Protein AF-A0A4D8R6H4-F1 (afdb_monomer)

Secondary structure (DSSP, 8-state):
--------HHHHHHHHHHHHHHHHHHHHHHHHHHTT-TTTHHHHHHHHHHHHHHHHHHHHTS-GGG-

Structure (mmCIF, N/CA/C/O backbone):
data_AF-A0A4D8R6H4-F1
#
_entry.id   AF-A0A4D8R6H4-F1
#
loop_
_atom_site.group_PDB
_atom_site.id
_atom_site.type_symbol
_atom_site.label_atom_id
_atom_site.label_alt_id
_atom_site.label_comp_id
_atom_site.label_asym_id
_atom_site.label_entity_i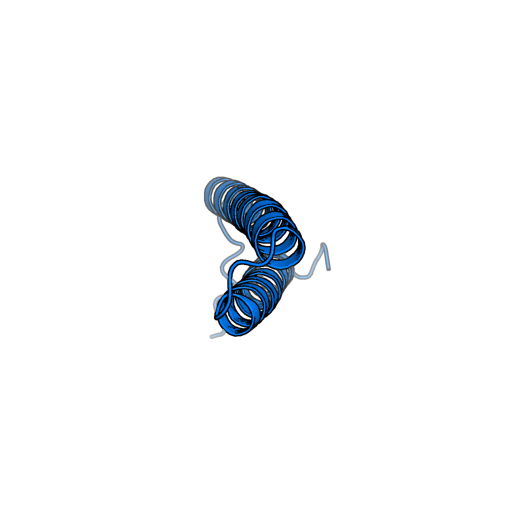d
_atom_site.label_seq_id
_atom_site.pdbx_PDB_ins_code
_atom_site.Cartn_x
_atom_site.Cartn_y
_atom_site.Cartn_z
_atom_site.occupancy
_atom_site.B_iso_or_equiv
_atom_site.auth_seq_id
_atom_site.auth_comp_id
_atom_site.auth_asym_id
_atom_site.auth_atom_id
_atom_site.pdbx_PDB_model_num
ATOM 1 N N . MET A 1 1 ? 6.020 -1.620 34.458 1.00 36.09 1 MET A N 1
ATOM 2 C CA . MET A 1 1 ? 4.546 -1.642 34.351 1.00 36.09 1 MET A CA 1
ATOM 3 C C . MET A 1 1 ? 4.222 -1.509 32.868 1.00 36.09 1 MET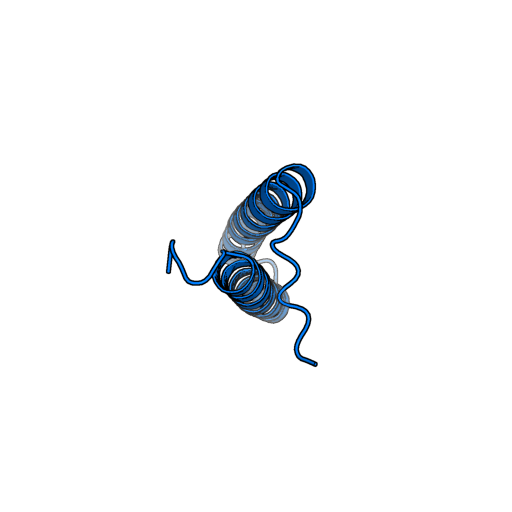 A C 1
ATOM 5 O O . MET A 1 1 ? 4.427 -0.435 32.318 1.00 36.09 1 MET A O 1
ATOM 9 N N . LEU A 1 2 ? 3.899 -2.616 32.186 1.00 43.12 2 LEU A N 1
ATOM 10 C CA . LEU A 1 2 ? 3.568 -2.596 30.757 1.00 43.12 2 LEU A CA 1
ATOM 11 C C . LEU A 1 2 ? 2.196 -1.926 30.627 1.00 43.12 2 LEU A C 1
ATOM 13 O O . LEU A 1 2 ? 1.180 -2.524 30.971 1.00 43.12 2 LEU A O 1
ATOM 17 N N . VAL A 1 3 ? 2.163 -0.659 30.222 1.00 40.22 3 VAL A N 1
ATOM 18 C CA . VAL A 1 3 ? 0.900 0.020 29.933 1.00 40.22 3 VAL A CA 1
ATOM 19 C C . VAL A 1 3 ? 0.427 -0.510 28.584 1.00 40.22 3 VAL A C 1
ATOM 21 O O . VAL A 1 3 ? 0.850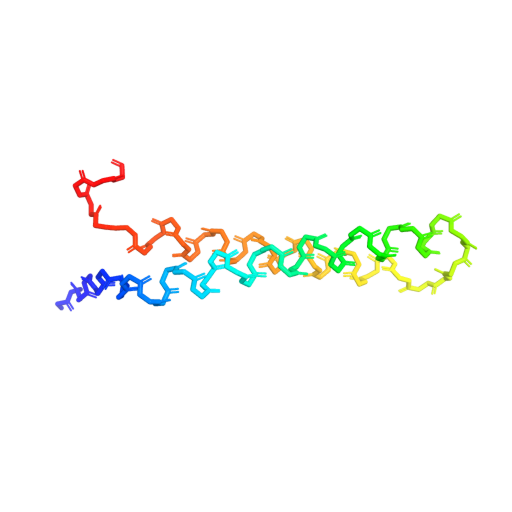 -0.026 27.538 1.00 40.22 3 VAL A O 1
ATOM 24 N N . THR A 1 4 ? -0.432 -1.526 28.596 1.00 51.12 4 THR A N 1
ATOM 25 C CA . THR A 1 4 ? -1.235 -1.905 27.431 1.00 51.12 4 THR A CA 1
ATOM 26 C C . THR A 1 4 ? -2.226 -0.775 27.171 1.00 51.12 4 THR A C 1
ATOM 28 O O . THR A 1 4 ? -3.362 -0.813 27.641 1.00 51.12 4 THR A O 1
ATOM 31 N N . ARG A 1 5 ? -1.782 0.283 26.481 1.00 55.28 5 ARG A N 1
ATOM 32 C CA . ARG A 1 5 ? -2.696 1.275 25.915 1.00 55.28 5 ARG A CA 1
ATOM 33 C C . ARG A 1 5 ? -3.426 0.584 24.772 1.00 55.28 5 ARG A C 1
ATOM 35 O O . ARG A 1 5 ? -2.922 0.540 23.654 1.00 55.28 5 ARG A O 1
ATOM 42 N N . THR A 1 6 ? -4.601 0.034 25.070 1.00 57.91 6 THR A N 1
ATOM 43 C CA . THR A 1 6 ? -5.662 -0.124 24.073 1.00 57.91 6 THR A CA 1
ATOM 44 C C . THR A 1 6 ? -5.698 1.155 23.260 1.00 57.91 6 THR A C 1
ATOM 46 O O . THR A 1 6 ? -5.859 2.240 23.823 1.00 57.91 6 THR A O 1
ATOM 49 N N . THR A 1 7 ? -5.419 1.046 21.968 1.00 62.94 7 THR A N 1
ATOM 50 C CA . THR A 1 7 ? -5.386 2.225 21.109 1.00 62.94 7 THR A CA 1
ATOM 51 C C . THR A 1 7 ? -6.807 2.757 21.034 1.00 62.94 7 THR A C 1
ATOM 53 O O . THR A 1 7 ? -7.739 1.971 20.849 1.00 62.94 7 THR A O 1
ATOM 56 N N . ASP A 1 8 ? -6.960 4.062 21.245 1.00 75.81 8 ASP A N 1
ATOM 57 C CA . ASP A 1 8 ? -8.238 4.760 21.136 1.00 75.81 8 ASP A CA 1
ATOM 58 C C . ASP A 1 8 ? -8.970 4.323 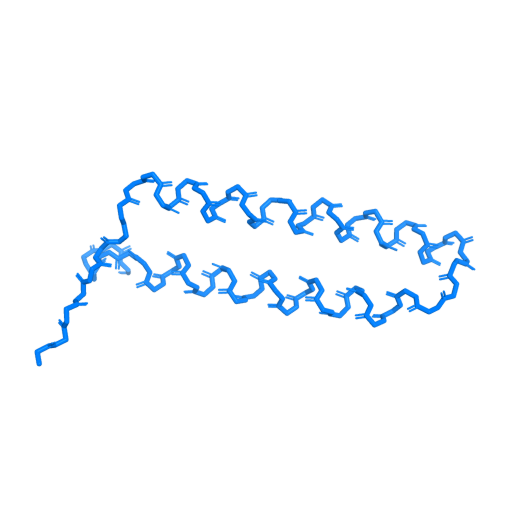19.846 1.00 75.81 8 ASP A C 1
ATOM 60 O O . ASP A 1 8 ? -8.298 4.141 18.820 1.00 75.81 8 ASP A O 1
ATOM 64 N N . PRO A 1 9 ? -10.298 4.090 19.866 1.00 78.56 9 PRO A N 1
ATOM 65 C CA . PRO A 1 9 ? -11.065 3.754 18.667 1.00 78.56 9 PRO A CA 1
ATOM 66 C C . PRO A 1 9 ? -10.752 4.655 17.465 1.00 78.56 9 PRO A C 1
ATOM 68 O O . PRO A 1 9 ? -10.597 4.141 16.358 1.00 78.56 9 PRO A O 1
ATOM 71 N N . GLU A 1 10 ? -10.547 5.956 17.687 1.00 85.06 10 GLU A N 1
ATOM 72 C CA . GLU A 1 10 ? -10.163 6.905 16.638 1.00 85.06 10 GLU A CA 1
ATOM 73 C C . GLU A 1 10 ? -8.808 6.534 16.016 1.00 85.06 10 GLU A C 1
ATOM 75 O O . GLU A 1 10 ? -8.661 6.453 14.795 1.00 85.06 10 GLU A O 1
ATOM 80 N N . CYS A 1 11 ? -7.813 6.211 16.843 1.00 86.06 11 CYS A N 1
ATOM 81 C CA . CYS A 1 11 ? -6.508 5.763 16.365 1.00 86.06 11 CYS A CA 1
ATOM 82 C C . CYS A 1 11 ? -6.592 4.428 15.609 1.00 86.06 11 CYS A C 1
ATOM 84 O O . CYS A 1 11 ? -5.839 4.211 14.659 1.00 86.06 11 CYS A O 1
ATOM 86 N N . ARG A 1 12 ? -7.502 3.521 15.992 1.00 86.00 12 ARG A N 1
ATOM 87 C CA . ARG A 1 12 ? -7.722 2.265 15.250 1.00 86.00 12 ARG A CA 1
ATOM 88 C C . ARG A 1 12 ? -8.314 2.528 13.871 1.00 86.00 12 ARG A C 1
ATOM 90 O O . ARG A 1 12 ? -7.873 1.918 12.897 1.00 86.00 12 ARG A O 1
ATOM 97 N N . GLU A 1 13 ? -9.277 3.436 13.770 1.00 90.00 13 GLU A N 1
ATOM 98 C CA . GLU A 1 13 ? -9.838 3.848 12.483 1.00 90.00 13 GLU A C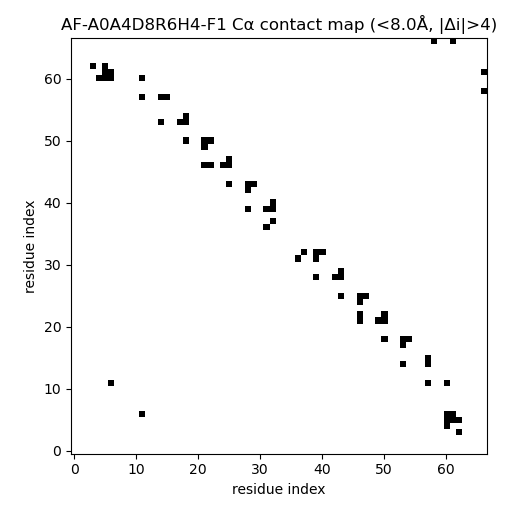A 1
ATOM 99 C C . GLU A 1 13 ? -8.783 4.514 11.596 1.00 90.00 13 GLU A C 1
ATOM 101 O O . GLU A 1 13 ? -8.696 4.199 10.406 1.00 90.00 13 GLU A O 1
ATOM 106 N N . GLN A 1 14 ? -7.926 5.358 12.178 1.00 92.19 14 GLN A N 1
ATOM 107 C CA . GLN A 1 14 ? -6.793 5.971 11.482 1.00 92.19 14 GLN A CA 1
ATOM 108 C C . GLN A 1 14 ? -5.788 4.924 10.978 1.00 92.19 14 GLN A C 1
ATOM 110 O O . GLN A 1 14 ? -5.366 5.001 9.825 1.00 92.19 14 GLN A O 1
ATOM 115 N N . LEU A 1 15 ? -5.453 3.906 11.779 1.00 91.69 15 LEU A N 1
ATOM 116 C CA . LEU A 1 15 ? -4.590 2.792 11.358 1.00 91.69 15 LEU A CA 1
ATOM 117 C C . LEU A 1 15 ? -5.218 1.977 10.217 1.00 91.69 15 LEU A C 1
ATOM 119 O O . LEU A 1 15 ? -4.548 1.672 9.231 1.00 91.69 15 LEU A O 1
ATOM 123 N N . ALA A 1 16 ? -6.515 1.672 10.301 1.00 91.62 16 ALA A N 1
ATOM 124 C CA . ALA A 1 16 ? -7.226 0.979 9.229 1.00 91.62 16 ALA A CA 1
ATOM 125 C C . ALA A 1 16 ? -7.280 1.820 7.939 1.00 91.62 16 ALA A C 1
ATOM 127 O O . ALA A 1 16 ? -7.125 1.290 6.837 1.00 91.62 16 ALA A O 1
ATOM 128 N N . ALA A 1 17 ? -7.479 3.135 8.061 1.00 95.75 17 ALA A N 1
ATOM 129 C CA . ALA A 1 17 ? -7.440 4.058 6.932 1.00 95.75 17 ALA A CA 1
ATOM 130 C C . ALA A 1 17 ? -6.039 4.146 6.314 1.00 95.75 17 ALA A C 1
ATOM 132 O O . ALA A 1 17 ? -5.917 4.156 5.089 1.00 95.75 17 ALA A O 1
ATOM 133 N N . LEU A 1 18 ? -4.992 4.156 7.139 1.00 96.00 18 LEU A N 1
ATOM 134 C CA . LEU A 1 18 ? -3.606 4.134 6.685 1.00 96.00 18 LEU A CA 1
ATOM 135 C C . LEU A 1 18 ? -3.297 2.849 5.906 1.00 96.00 18 LEU A C 1
ATOM 137 O O . LEU A 1 18 ? -2.777 2.930 4.796 1.00 96.00 18 LEU A O 1
ATOM 141 N N . HIS A 1 19 ? -3.695 1.682 6.422 1.00 95.81 19 HIS A N 1
ATOM 142 C CA . HIS A 1 19 ? -3.510 0.403 5.731 1.00 95.81 19 HIS A CA 1
ATOM 143 C C . HIS A 1 19 ? -4.192 0.384 4.350 1.00 95.81 19 HIS A C 1
ATOM 145 O O . HIS A 1 19 ? -3.594 -0.047 3.366 1.00 95.81 19 HIS A O 1
ATOM 151 N N . ARG A 1 20 ? -5.416 0.929 4.241 1.00 96.81 20 ARG A N 1
ATOM 152 C CA . ARG A 1 20 ? -6.113 1.074 2.948 1.00 96.81 20 ARG A CA 1
ATOM 153 C C . ARG A 1 20 ? -5.352 1.969 1.969 1.00 96.81 20 ARG A C 1
ATOM 155 O O . ARG A 1 20 ? -5.192 1.592 0.814 1.00 96.81 20 ARG A O 1
ATOM 162 N N . LYS A 1 21 ? -4.833 3.111 2.430 1.00 98.31 21 LYS A N 1
ATOM 163 C CA . LYS A 1 21 ? -4.043 4.027 1.589 1.00 98.31 21 LYS A CA 1
ATOM 164 C C . LYS A 1 21 ? -2.759 3.382 1.069 1.00 98.31 21 LYS A C 1
ATOM 166 O O . LYS A 1 21 ? -2.397 3.602 -0.081 1.00 98.31 21 LYS A O 1
ATOM 171 N N . ILE A 1 22 ? -2.091 2.573 1.893 1.00 98.00 22 ILE A N 1
ATOM 172 C CA . ILE A 1 22 ? -0.906 1.815 1.468 1.00 98.00 22 ILE A CA 1
ATOM 173 C C . ILE A 1 22 ? -1.285 0.799 0.383 1.00 98.00 22 ILE A C 1
ATOM 175 O O . ILE A 1 22 ? -0.602 0.710 -0.635 1.00 98.00 22 ILE A O 1
ATOM 179 N N . ALA A 1 23 ? -2.399 0.080 0.555 1.00 96.12 23 ALA A N 1
ATOM 180 C CA . ALA A 1 23 ? -2.884 -0.867 -0.447 1.00 96.12 23 ALA A CA 1
ATOM 181 C C . ALA A 1 23 ? -3.236 -0.181 -1.782 1.00 96.12 23 ALA A C 1
ATOM 183 O O . ALA A 1 23 ? -2.833 -0.662 -2.839 1.00 96.12 23 ALA A O 1
ATOM 184 N N . GLU A 1 24 ? -3.930 0.961 -1.745 1.00 98.19 24 GLU A N 1
ATOM 185 C CA . GLU A 1 24 ? -4.236 1.770 -2.936 1.00 98.19 24 GLU A CA 1
ATOM 186 C C . GLU A 1 24 ? -2.960 2.234 -3.651 1.00 98.19 24 GLU A C 1
ATOM 188 O O . GLU A 1 24 ? -2.832 2.062 -4.864 1.00 98.19 24 GLU A O 1
ATOM 193 N N . ALA A 1 25 ? -1.985 2.762 -2.901 1.00 98.12 25 ALA A N 1
ATOM 194 C CA . ALA A 1 25 ? -0.695 3.162 -3.454 1.00 98.12 25 ALA A CA 1
ATOM 195 C C . ALA A 1 25 ? 0.019 1.980 -4.125 1.00 98.12 25 ALA A C 1
ATOM 197 O O . ALA A 1 25 ? 0.544 2.125 -5.226 1.00 98.12 25 ALA A O 1
ATOM 198 N N . ARG A 1 26 ? -0.028 0.792 -3.511 1.00 97.25 26 ARG A N 1
ATOM 199 C CA . ARG A 1 26 ? 0.601 -0.418 -4.048 1.00 97.25 26 ARG A CA 1
ATOM 200 C C . ARG A 1 26 ? -0.014 -0.872 -5.371 1.00 97.25 26 ARG A C 1
ATOM 202 O O . ARG A 1 26 ? 0.718 -1.278 -6.275 1.00 97.25 26 ARG A O 1
ATOM 209 N N . VAL A 1 27 ? -1.338 -0.777 -5.513 1.00 97.81 27 VAL A N 1
ATOM 210 C CA . VAL A 1 27 ? -2.028 -1.066 -6.784 1.00 97.81 27 VAL A CA 1
ATOM 211 C C . VAL A 1 27 ? -1.526 -0.129 -7.881 1.00 97.81 27 VAL A C 1
ATOM 213 O O . VAL A 1 27 ? -1.101 -0.601 -8.934 1.00 97.81 27 VAL A O 1
ATOM 216 N N . ILE A 1 28 ? -1.471 1.178 -7.604 1.00 98.06 28 ILE A N 1
ATOM 217 C CA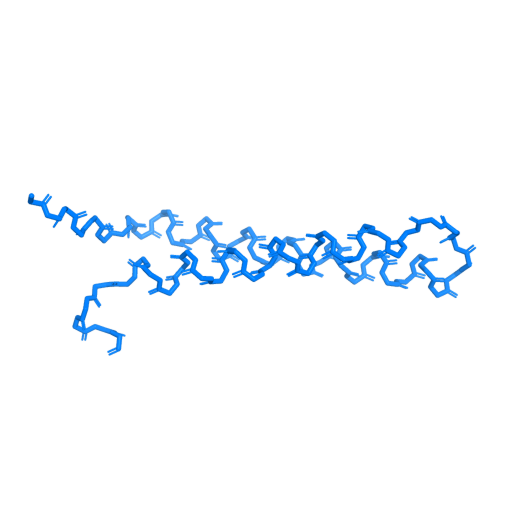 . ILE A 1 28 ? -0.960 2.180 -8.553 1.00 98.06 28 ILE A CA 1
ATOM 218 C C . ILE A 1 28 ? 0.495 1.876 -8.934 1.00 98.06 28 ILE A C 1
ATOM 220 O O . ILE A 1 28 ? 0.834 1.856 -10.116 1.00 98.06 28 ILE A O 1
ATOM 224 N N . THR A 1 29 ? 1.361 1.604 -7.953 1.00 98.12 29 THR A N 1
ATOM 225 C CA . THR A 1 29 ? 2.769 1.256 -8.195 1.00 98.12 29 THR A CA 1
ATOM 226 C C . THR A 1 29 ? 2.896 0.008 -9.066 1.00 98.12 29 THR A C 1
ATOM 228 O O . THR A 1 29 ? 3.681 0.002 -10.012 1.00 98.12 29 THR A O 1
ATOM 231 N N . THR A 1 30 ? 2.091 -1.023 -8.804 1.00 96.81 30 THR A N 1
ATOM 232 C CA . THR A 1 30 ? 2.076 -2.257 -9.601 1.00 96.81 30 THR A CA 1
ATOM 233 C C . THR A 1 30 ? 1.666 -1.989 -11.048 1.00 96.81 30 THR A C 1
ATOM 235 O O . THR A 1 30 ? 2.286 -2.517 -11.972 1.00 96.81 30 THR A O 1
ATOM 238 N N . ASP A 1 31 ? 0.653 -1.155 -11.271 1.00 98.00 31 ASP A N 1
ATOM 239 C CA . ASP A 1 31 ? 0.197 -0.819 -12.621 1.00 98.00 31 ASP A CA 1
ATOM 240 C C . ASP A 1 31 ? 1.231 0.018 -13.390 1.00 98.00 31 ASP A C 1
ATOM 242 O O . ASP A 1 31 ? 1.431 -0.196 -14.588 1.00 98.00 31 ASP A O 1
ATOM 246 N N . LEU A 1 32 ? 1.968 0.901 -12.709 1.00 98.12 32 LEU A N 1
ATOM 247 C CA . LEU A 1 32 ? 3.095 1.626 -13.305 1.00 98.12 32 LEU A CA 1
ATOM 248 C C . LEU A 1 32 ? 4.264 0.692 -13.657 1.00 98.12 32 LEU A C 1
ATOM 250 O O . LEU A 1 32 ? 4.821 0.811 -14.747 1.00 98.12 32 LEU A O 1
ATOM 254 N N . ILE A 1 33 ? 4.590 -0.276 -12.791 1.00 97.56 33 ILE A N 1
ATOM 255 C CA . ILE A 1 33 ? 5.588 -1.320 -13.087 1.00 97.56 33 ILE A CA 1
ATOM 256 C C . ILE A 1 33 ? 5.173 -2.105 -14.336 1.00 97.56 33 ILE A C 1
ATOM 258 O O . ILE A 1 33 ? 5.972 -2.285 -15.252 1.00 97.56 33 ILE A O 1
ATOM 262 N N . ARG A 1 34 ? 3.905 -2.529 -14.417 1.00 97.12 34 ARG A N 1
ATOM 263 C CA . ARG A 1 34 ? 3.358 -3.228 -15.595 1.00 97.12 34 ARG A CA 1
ATOM 264 C C . ARG A 1 34 ? 3.385 -2.372 -16.858 1.00 97.12 34 ARG A C 1
ATOM 266 O O . ARG A 1 34 ? 3.526 -2.913 -17.949 1.00 97.12 34 ARG A O 1
ATOM 273 N N . SER A 1 35 ? 3.271 -1.056 -16.705 1.00 97.88 35 SER A N 1
ATOM 274 C CA . SER A 1 35 ? 3.368 -0.085 -17.799 1.00 97.88 35 SER A CA 1
ATOM 275 C C . SER A 1 35 ? 4.814 0.211 -18.225 1.00 97.88 35 SER A C 1
ATOM 277 O O . SER A 1 35 ? 5.018 1.005 -19.140 1.00 97.88 35 SER A O 1
ATOM 279 N N . GLY A 1 36 ? 5.814 -0.416 -17.594 1.00 96.88 36 GLY A N 1
ATOM 280 C CA . GLY A 1 36 ? 7.228 -0.277 -17.950 1.00 96.88 36 GLY A CA 1
ATOM 281 C C . GLY A 1 36 ? 7.945 0.893 -17.275 1.00 96.88 36 GLY A C 1
ATOM 282 O O . GLY A 1 36 ? 8.981 1.330 -17.768 1.00 96.88 36 GLY A O 1
ATOM 283 N N . VAL A 1 37 ? 7.414 1.430 -16.171 1.00 96.56 37 VAL A N 1
ATOM 284 C CA . VAL A 1 37 ? 8.129 2.442 -15.381 1.00 96.56 37 VAL A CA 1
ATOM 285 C C . VAL A 1 37 ? 9.201 1.761 -14.530 1.00 96.56 37 VAL A C 1
ATOM 287 O O . VAL A 1 37 ? 8.906 1.109 -13.524 1.00 96.56 37 VAL A O 1
ATOM 290 N N . ASP A 1 38 ? 10.455 1.939 -14.934 1.00 93.06 38 ASP A N 1
ATOM 291 C CA . ASP A 1 38 ? 11.613 1.383 -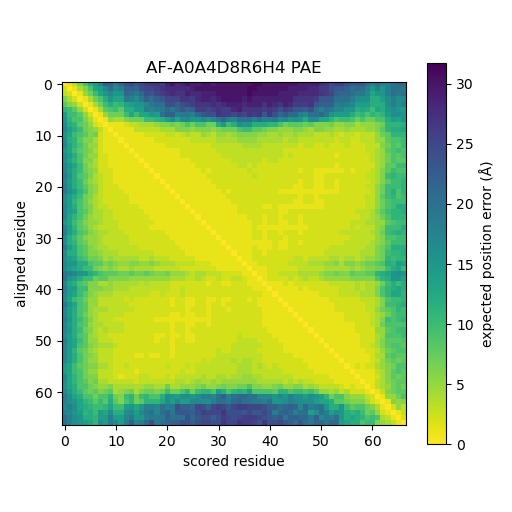14.240 1.00 93.06 38 ASP A CA 1
ATOM 292 C C . ASP A 1 38 ? 11.834 2.007 -12.852 1.00 93.06 38 ASP A C 1
ATOM 294 O O . ASP A 1 38 ? 11.460 3.146 -12.568 1.00 93.06 38 ASP A O 1
ATOM 298 N N . GLY A 1 39 ? 12.477 1.244 -11.964 1.00 92.44 39 GLY A N 1
ATOM 299 C CA . GLY A 1 39 ? 12.874 1.702 -10.626 1.00 92.44 39 GLY A CA 1
ATOM 300 C C . GLY A 1 39 ? 11.782 1.632 -9.551 1.00 92.44 39 GLY A C 1
ATOM 301 O O . GLY A 1 39 ? 12.076 1.831 -8.374 1.00 92.44 39 GLY A O 1
ATOM 302 N N . LEU A 1 40 ? 10.544 1.276 -9.905 1.00 96.81 40 LEU A N 1
ATOM 303 C CA . LEU A 1 40 ? 9.437 1.178 -8.945 1.00 96.81 40 LEU A CA 1
ATOM 304 C C . LEU A 1 40 ? 9.402 -0.121 -8.127 1.00 96.81 40 LEU A C 1
ATOM 306 O O . LEU A 1 40 ? 8.665 -0.195 -7.149 1.00 96.81 40 LEU A O 1
ATOM 310 N N . GLY A 1 41 ? 10.219 -1.125 -8.461 1.00 94.88 41 GLY A N 1
ATOM 311 C CA . GLY A 1 41 ? 10.273 -2.379 -7.696 1.00 94.88 41 GLY A CA 1
ATOM 312 C C . GLY A 1 41 ? 10.659 -2.174 -6.224 1.00 94.88 41 GLY A C 1
ATOM 313 O O . GLY A 1 41 ? 10.095 -2.816 -5.343 1.00 94.88 41 GLY A O 1
ATOM 314 N N . TRP A 1 42 ? 11.560 -1.226 -5.941 1.00 95.88 42 TRP A N 1
ATOM 315 C CA . TRP A 1 42 ? 11.903 -0.855 -4.563 1.00 95.88 42 TRP A CA 1
ATOM 316 C C . TRP A 1 42 ? 10.727 -0.184 -3.839 1.00 95.88 42 TRP A C 1
ATOM 318 O O . TRP A 1 42 ? 10.485 -0.457 -2.667 1.00 95.88 42 TRP A O 1
ATOM 328 N N . VAL A 1 43 ? 9.954 0.639 -4.555 1.00 96.62 43 VAL A N 1
ATOM 329 C CA . VAL A 1 43 ? 8.766 1.308 -4.009 1.00 96.62 43 VAL A CA 1
ATOM 330 C C . VAL A 1 43 ? 7.681 0.290 -3.641 1.00 96.62 43 VAL A C 1
ATOM 332 O O . VAL A 1 43 ? 7.118 0.397 -2.554 1.00 96.62 43 VAL A O 1
ATOM 335 N N . ASP A 1 44 ? 7.418 -0.720 -4.484 1.00 97.19 44 ASP A N 1
ATOM 336 C CA . ASP A 1 44 ? 6.475 -1.805 -4.145 1.00 97.19 44 ASP A CA 1
ATOM 337 C C . ASP A 1 44 ? 6.917 -2.569 -2.887 1.00 97.19 44 ASP A C 1
ATOM 339 O O . ASP A 1 44 ? 6.097 -2.833 -2.005 1.00 97.19 44 ASP A O 1
ATOM 343 N N . GLY A 1 45 ? 8.221 -2.850 -2.766 1.00 96.31 45 GLY A N 1
ATOM 344 C CA . GLY A 1 45 ? 8.807 -3.470 -1.576 1.00 96.31 45 GLY A CA 1
ATOM 345 C C . GLY A 1 45 ? 8.540 -2.661 -0.304 1.00 96.31 45 GLY A C 1
ATOM 346 O O . GLY A 1 45 ? 7.950 -3.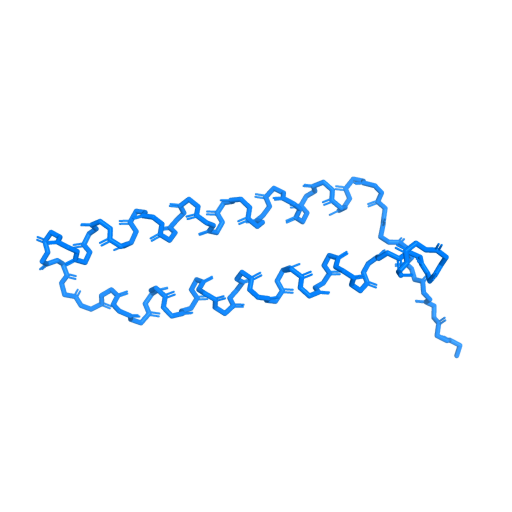182 0.640 1.00 96.31 45 GLY A O 1
ATOM 347 N N . CYS A 1 46 ? 8.867 -1.365 -0.306 1.00 97.38 46 CYS A N 1
ATOM 348 C CA . CYS A 1 46 ? 8.628 -0.492 0.848 1.00 97.38 46 CYS A CA 1
ATOM 349 C C . CYS A 1 46 ? 7.144 -0.374 1.222 1.00 97.38 46 CYS A C 1
ATOM 351 O O . CYS A 1 46 ? 6.812 -0.305 2.404 1.00 97.38 46 CYS A O 1
ATOM 353 N N . LEU A 1 47 ? 6.241 -0.352 0.237 1.00 97.50 47 LEU A N 1
ATOM 354 C CA . LEU A 1 47 ? 4.800 -0.347 0.496 1.00 97.50 47 LEU A CA 1
ATOM 355 C C . LEU A 1 47 ? 4.334 -1.668 1.120 1.00 97.50 47 LEU A C 1
ATOM 357 O O . LEU A 1 47 ? 3.467 -1.656 1.993 1.00 97.50 47 LEU A O 1
ATOM 361 N N . SER A 1 48 ? 4.911 -2.797 0.704 1.00 95.88 48 SER A N 1
ATOM 362 C CA . SER A 1 48 ? 4.625 -4.102 1.302 1.00 95.88 48 SER A CA 1
ATOM 363 C C . SER A 1 48 ? 5.070 -4.170 2.766 1.00 95.88 48 SER A C 1
ATOM 365 O O . SER A 1 48 ? 4.294 -4.627 3.605 1.00 95.88 48 SER A O 1
ATOM 367 N N . ASP A 1 49 ? 6.270 -3.678 3.078 1.00 97.31 49 ASP A N 1
ATOM 368 C CA . ASP A 1 49 ? 6.790 -3.637 4.451 1.00 97.31 49 ASP A CA 1
ATOM 369 C C . ASP A 1 49 ? 5.931 -2.723 5.335 1.00 97.31 49 ASP A C 1
ATOM 371 O O . ASP A 1 49 ? 5.452 -3.136 6.391 1.00 97.31 49 ASP A O 1
ATOM 375 N N . ALA A 1 50 ? 5.622 -1.515 4.850 1.00 96.25 50 ALA A N 1
ATOM 376 C CA . ALA A 1 50 ? 4.771 -0.570 5.567 1.00 96.25 50 ALA A CA 1
ATOM 377 C C . ALA A 1 50 ? 3.363 -1.131 5.835 1.00 96.25 50 ALA A C 1
ATOM 379 O O . ALA A 1 50 ? 2.793 -0.889 6.901 1.00 96.25 50 ALA A O 1
ATOM 380 N N . ALA A 1 51 ? 2.786 -1.890 4.895 1.00 95.31 51 ALA A N 1
ATOM 381 C CA . ALA A 1 51 ? 1.504 -2.561 5.111 1.00 95.31 51 ALA A CA 1
ATOM 382 C C . ALA A 1 51 ? 1.592 -3.582 6.257 1.00 95.31 51 ALA A C 1
ATOM 384 O O . ALA A 1 51 ? 0.717 -3.599 7.125 1.00 95.31 51 ALA A O 1
ATOM 385 N N . GLY A 1 52 ? 2.662 -4.384 6.281 1.00 93.19 52 GLY A N 1
ATOM 386 C CA . GLY A 1 52 ? 2.935 -5.352 7.343 1.00 93.19 52 GLY A CA 1
ATOM 387 C C . GLY A 1 52 ? 3.087 -4.692 8.714 1.00 93.19 52 GLY A C 1
ATOM 388 O O . GLY A 1 52 ? 2.446 -5.122 9.674 1.00 93.19 52 GLY A O 1
ATOM 389 N N . ASP A 1 53 ? 3.850 -3.602 8.796 1.00 94.38 53 ASP A N 1
ATOM 390 C CA . ASP A 1 53 ? 4.042 -2.845 10.037 1.00 94.38 53 ASP A CA 1
ATOM 391 C C . ASP A 1 53 ? 2.718 -2.280 10.570 1.00 94.38 53 ASP A C 1
ATOM 393 O O . ASP A 1 53 ? 2.400 -2.424 11.754 1.00 94.38 53 ASP A O 1
ATOM 397 N N . VAL A 1 54 ? 1.900 -1.675 9.701 1.00 92.50 54 VAL A N 1
ATOM 398 C CA . VAL A 1 54 ? 0.599 -1.110 10.097 1.00 92.50 54 VAL A CA 1
ATOM 399 C C . VAL A 1 54 ? -0.371 -2.206 10.544 1.00 92.50 54 VAL A C 1
ATOM 401 O O . VAL A 1 54 ? -1.068 -2.022 11.548 1.00 92.50 54 VAL A O 1
ATOM 404 N N . ALA A 1 55 ? -0.403 -3.349 9.853 1.00 90.19 55 ALA A N 1
ATOM 405 C CA . ALA A 1 55 ? -1.208 -4.500 10.257 1.00 90.19 55 ALA A CA 1
ATOM 406 C C . ALA A 1 55 ? -0.769 -5.029 11.634 1.00 90.19 55 ALA A C 1
ATOM 408 O O . ALA A 1 55 ? -1.597 -5.172 12.537 1.00 90.19 55 ALA A O 1
ATOM 409 N N . GLY A 1 56 ? 0.539 -5.203 11.839 1.00 89.56 56 GLY A N 1
ATOM 410 C CA . GLY A 1 56 ? 1.104 -5.628 13.116 1.00 89.56 56 GLY A CA 1
ATOM 411 C C . GLY A 1 56 ? 0.770 -4.663 14.254 1.00 89.56 56 GLY A C 1
ATOM 412 O O . GLY A 1 56 ? 0.378 -5.094 15.341 1.00 89.56 56 GLY A O 1
ATOM 413 N N . ILE A 1 57 ? 0.858 -3.350 14.026 1.00 89.19 57 ILE A N 1
ATOM 414 C CA . ILE A 1 57 ? 0.462 -2.342 15.020 1.00 89.19 57 ILE A CA 1
ATOM 415 C C . ILE A 1 57 ? -1.033 -2.459 15.339 1.00 89.19 57 ILE A C 1
ATOM 417 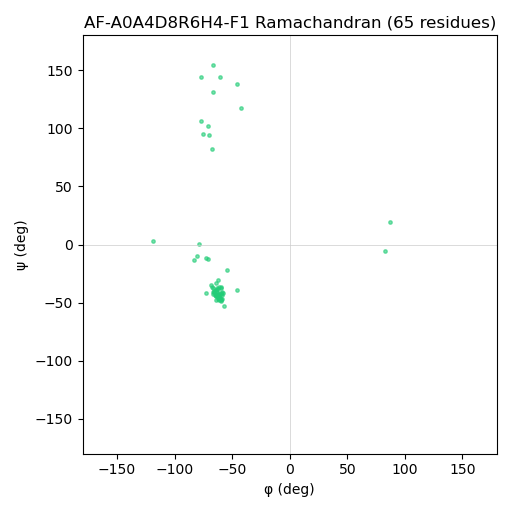O O . ILE A 1 57 ? -1.394 -2.452 16.514 1.00 89.19 57 ILE A O 1
ATOM 421 N N . PHE A 1 58 ? -1.901 -2.615 14.334 1.00 86.75 58 PHE A N 1
ATOM 422 C CA . PHE A 1 58 ? -3.354 -2.736 14.515 1.00 86.75 58 PHE A CA 1
ATOM 423 C C . PHE A 1 58 ? -3.772 -3.988 15.314 1.00 86.75 58 PHE A C 1
ATOM 425 O O . PHE A 1 58 ? -4.699 -3.931 16.135 1.00 86.75 58 PHE A O 1
ATOM 432 N N . GLU A 1 59 ? -3.080 -5.108 15.112 1.00 84.00 59 GLU A N 1
ATOM 433 C CA . GLU A 1 59 ? -3.286 -6.355 15.861 1.00 84.00 59 GLU A CA 1
ATOM 434 C C . GLU A 1 59 ? -2.756 -6.263 17.299 1.00 84.00 59 GLU A C 1
ATOM 436 O O . GLU A 1 59 ? -3.416 -6.702 18.242 1.00 84.00 59 GLU A O 1
ATOM 441 N N . ASN A 1 60 ? -1.583 -5.651 17.499 1.00 81.88 60 ASN A N 1
ATOM 442 C CA . ASN A 1 60 ? -1.003 -5.395 18.829 1.00 81.88 60 ASN A CA 1
ATOM 443 C C . ASN A 1 60 ? -1.744 -4.316 19.628 1.00 81.88 60 ASN A C 1
ATOM 445 O O . ASN A 1 60 ? -1.550 -4.175 20.833 1.00 81.88 60 ASN A O 1
ATOM 449 N N . SER A 1 61 ? -2.612 -3.584 18.947 1.00 74.38 61 SER A N 1
ATOM 450 C CA . SER A 1 61 ? -3.456 -2.510 19.450 1.00 74.38 61 SER A CA 1
ATOM 451 C C . SER A 1 61 ? -4.757 -3.011 20.109 1.00 74.38 61 SER A C 1
ATOM 453 O O . SER A 1 61 ? -5.441 -2.240 20.793 1.00 74.38 61 SER A O 1
ATOM 455 N N . GLN A 1 62 ? -5.113 -4.292 19.930 1.00 64.69 62 GLN A N 1
ATOM 456 C CA . GLN A 1 62 ? -6.302 -4.900 20.535 1.00 64.69 62 GLN A CA 1
ATOM 457 C C . GLN A 1 62 ? -6.083 -5.232 22.024 1.00 64.69 62 GLN A C 1
ATOM 459 O O . GLN A 1 62 ? -4.990 -5.657 22.409 1.00 64.69 62 GLN A O 1
ATOM 464 N N . PRO A 1 63 ? -7.107 -5.085 22.888 1.00 61.03 63 PRO A N 1
ATOM 465 C CA . PRO A 1 63 ? -7.037 -5.617 24.246 1.00 61.03 63 PRO A CA 1
ATOM 466 C C . PRO A 1 63 ? -6.849 -7.139 24.205 1.00 61.03 63 PRO A C 1
ATOM 468 O O . PRO A 1 63 ? -7.443 -7.806 23.362 1.00 61.03 63 PRO A O 1
ATOM 471 N N . MET A 1 64 ? -6.074 -7.706 25.141 1.00 58.12 64 MET A N 1
ATOM 472 C CA . MET A 1 64 ? -5.820 -9.161 25.206 1.00 58.12 64 MET A CA 1
ATOM 473 C C . MET A 1 64 ? -7.096 -10.016 25.261 1.00 58.12 64 MET A C 1
ATOM 475 O O . MET A 1 64 ? -7.050 -11.183 24.908 1.00 58.12 64 MET A O 1
ATOM 479 N N . SER A 1 65 ? -8.231 -9.454 25.685 1.00 58.38 65 SER A N 1
ATOM 480 C CA . SER A 1 65 ? -9.526 -10.142 25.695 1.00 58.38 65 SER A CA 1
ATOM 481 C C . SER A 1 65 ? -10.154 -10.336 24.307 1.00 58.38 65 SER A C 1
ATOM 483 O O . SER A 1 65 ? -11.164 -11.022 24.209 1.00 58.38 65 SER A O 1
ATOM 485 N N . LEU A 1 66 ? -9.626 -9.678 23.270 1.00 55.09 66 LEU A N 1
ATOM 486 C CA . LEU A 1 66 ? -10.124 -9.715 21.887 1.00 55.09 66 LEU A CA 1
ATOM 487 C C . LEU A 1 66 ? -9.095 -10.282 20.892 1.00 55.09 66 LEU A C 1
ATOM 489 O O . LEU A 1 66 ? -9.370 -10.273 19.694 1.00 55.09 66 LEU A O 1
ATOM 493 N N . ARG A 1 67 ? -7.929 -10.719 21.385 1.00 53.47 67 ARG A N 1
ATOM 494 C CA . ARG A 1 67 ? -6.896 -11.412 20.608 1.00 53.47 67 ARG A CA 1
ATOM 495 C C . ARG A 1 67 ? -7.149 -12.909 20.539 1.00 53.47 67 ARG A C 1
ATOM 497 O O . ARG A 1 67 ? -7.686 -13.451 21.530 1.00 53.47 67 ARG A O 1
#

Sequence (67 aa):
MLVTRTTDPECREQLAALHRKIAEARVITTDLIRSGVDGLGWVDGCLSDAAGDVAGIFENSQPMSLR

Radius of gyration: 15.47 Å; Cα contacts (8 Å, |Δi|>4): 37; chains: 1; bounding box: 24×18×52 Å

Nearest PDB structures (foldseek):
  5iqr-assembly1_Y  TM=8.800E-01  e=3.193E+00  Escherichia coli K-12
  7pjs-assembly1_Y  TM=8.729E-01  e=3.401E+00  Escherichia coli
  3fd9-assembly1_C  TM=4.525E-01  e=5.295E+00  Pseudomonas aeruginosa UCBPP-PA14

Solvent-accessible surface area (backbone atoms only — not comparable to full-atom values): 3878 Å² total; per-residue (Å²): 131,87,78,81,67,56,52,53,71,68,55,48,53,51,47,53,52,49,40,51,52,37,52,54,51,39,53,54,48,51,52,42,44,75,70,66,46,80,81,42,69,62,55,47,50,53,37,52,52,51,39,51,53,45,50,52,52,58,62,71,30,51,51,79,93,77,106

Mean predicted aligned error: 6.7 Å

Foldseek 3Di:
DPPLQLDDPVVLVVLVVVLVVLVVVLVVLVVVVVVVDPPSPVVNVVSVVVNVVSVVCSVSNHDPVVD

Organism: Azospirillum brasilense (NCBI:txid192)

pLDDT: mean 85.62, std 16.96, range [36.09, 98.31]